Protein AF-A0AB37VYY3-F1 (afdb_monomer_lite)

Organism: NCBI:txid119927

Sequence (169 aa):
MTTLMASLLWLLAYLSCVSAIAVEMLASNDTSIALQYPYSLQLLLSVAGVHQYRWFIYQGPQGIAVDPCEDHDGQMPAEFKRVFYGVMFQDENDAINHPPFPDRKVYTKIEYSNYDDCKYIGTGIDAGQFRCGDHYIIDCAKDPRYDEATIKCDDDQLPKFHRGYNCEF

Secondary structure (DSSP, 8-state):
-------------------------------SSS-S-SEEEEEEEEEEETTEEEEEEEEEETT----HHHHHTT---TT-EEEEEPPPEE-SS-TTTSPPPP-TT-EEE--BTTBSS-EEE--SSSS-EEEETTTEEEE-EE-TTTTSPPEESSSSSS-EEEEEEEEE-

Radius of gyration: 28.96 Å; chains: 1; bounding box: 104×47×42 Å

Structure (mmCIF, N/CA/C/O backbone):
data_AF-A0AB37VYY3-F1
#
_entry.id   AF-A0AB37VYY3-F1
#
loop_
_atom_site.group_PDB
_atom_site.id
_atom_site.type_symbol
_atom_site.label_atom_id
_atom_site.label_alt_id
_atom_site.label_comp_id
_atom_site.label_asym_id
_atom_site.label_entity_id
_atom_site.label_seq_id
_atom_site.pdbx_PDB_ins_code
_atom_site.Cartn_x
_atom_site.Cartn_y
_atom_site.Cartn_z
_atom_site.occupancy
_atom_site.B_iso_or_equiv
_atom_site.auth_seq_id
_atom_site.auth_comp_id
_atom_site.auth_asym_id
_atom_site.auth_atom_id
_atom_site.pdbx_PDB_model_num
ATOM 1 N N . MET A 1 1 ? -86.693 36.049 -10.332 1.00 38.28 1 MET A N 1
ATOM 2 C CA . MET A 1 1 ? -87.728 35.051 -9.985 1.00 38.28 1 MET A CA 1
ATOM 3 C C . MET A 1 1 ? -87.670 33.967 -11.053 1.00 38.28 1 MET A C 1
ATOM 5 O O . MET A 1 1 ? -88.168 34.175 -12.144 1.00 38.28 1 MET A O 1
ATOM 9 N N . THR A 1 2 ? -86.703 33.054 -10.941 1.00 40.47 2 THR A N 1
ATOM 10 C CA . THR A 1 2 ? -86.857 31.696 -10.371 1.00 40.47 2 THR A CA 1
ATOM 11 C C . THR A 1 2 ? -87.748 30.796 -11.223 1.00 40.47 2 THR A C 1
ATOM 13 O O . THR A 1 2 ? -88.950 30.717 -10.995 1.00 40.47 2 THR A O 1
ATOM 16 N N . THR A 1 3 ? -87.125 30.059 -12.139 1.00 43.00 3 THR A N 1
ATOM 17 C CA . THR A 1 3 ? -87.636 28.777 -12.634 1.00 43.00 3 THR A CA 1
ATOM 18 C C . THR A 1 3 ? -86.604 27.710 -12.296 1.00 43.00 3 THR A C 1
ATOM 20 O O . THR A 1 3 ? -85.518 27.657 -12.870 1.00 43.00 3 THR A O 1
ATOM 23 N N . LEU A 1 4 ? -86.946 26.931 -11.273 1.00 41.66 4 LEU A N 1
ATOM 24 C CA . LEU A 1 4 ? -86.286 25.709 -10.837 1.00 41.66 4 LEU A CA 1
ATOM 25 C C . LEU A 1 4 ? -86.846 24.530 -11.642 1.00 41.66 4 LEU A C 1
ATOM 27 O O . LEU A 1 4 ? -88.061 24.420 -11.751 1.00 41.66 4 LEU A O 1
ATOM 31 N N . MET A 1 5 ? -85.933 23.632 -12.034 1.00 43.22 5 MET A N 1
ATOM 32 C CA . MET A 1 5 ? -86.069 22.162 -12.000 1.00 43.22 5 MET A CA 1
ATOM 33 C C . MET A 1 5 ? -87.087 21.495 -12.946 1.00 43.22 5 MET A C 1
ATOM 35 O O . MET A 1 5 ? -88.191 21.969 -13.134 1.00 43.22 5 MET A O 1
ATOM 39 N N . ALA A 1 6 ? -86.838 20.330 -13.541 1.00 41.91 6 ALA A N 1
ATOM 40 C CA . ALA A 1 6 ? -85.745 19.360 -13.487 1.00 41.91 6 ALA A CA 1
ATOM 41 C C . ALA A 1 6 ? -85.985 18.309 -14.595 1.00 41.91 6 ALA A C 1
ATOM 43 O O . ALA A 1 6 ? -87.036 18.316 -15.234 1.00 41.91 6 ALA A O 1
ATOM 44 N N . SER A 1 7 ? -85.060 17.344 -14.675 1.00 42.47 7 SER A N 1
ATOM 45 C CA . SER A 1 7 ? -85.127 16.040 -15.362 1.00 42.47 7 SER A CA 1
ATOM 46 C C . SER A 1 7 ? -84.742 16.071 -16.850 1.00 42.47 7 SER A C 1
ATOM 48 O O . SER A 1 7 ? -85.068 17.012 -17.552 1.00 42.47 7 SER A O 1
ATOM 50 N N . LEU A 1 8 ? -84.001 15.117 -17.411 1.00 37.31 8 LEU A N 1
ATOM 51 C CA . LEU A 1 8 ? -83.707 13.744 -17.013 1.00 37.31 8 LEU A CA 1
ATOM 52 C C . LEU A 1 8 ? -82.466 13.278 -17.819 1.00 37.31 8 LEU A C 1
ATOM 54 O O . LEU A 1 8 ? -82.340 13.655 -18.976 1.00 37.31 8 LEU A O 1
ATOM 58 N N . LEU A 1 9 ? -81.583 12.496 -17.181 1.00 41.50 9 LEU A N 1
ATOM 59 C CA . LEU A 1 9 ? -80.651 11.474 -17.709 1.00 41.50 9 LEU A CA 1
ATOM 60 C C . LEU A 1 9 ? -80.270 11.484 -19.214 1.00 41.50 9 LEU A C 1
ATOM 62 O O . LEU A 1 9 ? -81.144 11.427 -20.065 1.00 41.50 9 LEU A O 1
ATOM 66 N N . TRP A 1 10 ? -78.974 11.336 -19.527 1.00 40.25 10 TRP A N 1
ATOM 67 C CA . TRP A 1 10 ? -78.423 10.192 -20.291 1.00 40.25 10 TRP A CA 1
ATOM 68 C C . TRP A 1 10 ? -76.882 10.290 -20.423 1.00 40.25 10 TRP A C 1
ATOM 70 O O . TRP A 1 10 ? -76.345 11.308 -20.837 1.00 40.25 10 TRP A O 1
ATOM 80 N N . LEU A 1 11 ? -76.223 9.186 -20.048 1.00 38.47 11 LEU A N 1
ATOM 81 C CA . LEU A 1 11 ? -74.906 8.659 -20.447 1.00 38.47 11 LEU A CA 1
ATOM 82 C C . LEU A 1 11 ? -73.683 9.596 -20.504 1.00 38.47 11 LEU A C 1
ATOM 84 O O . LEU A 1 11 ? -73.522 10.385 -21.424 1.00 38.47 11 LEU A O 1
ATOM 88 N N . LEU A 1 12 ? -72.680 9.295 -19.676 1.00 45.47 12 LEU A N 1
ATOM 89 C CA . LEU A 1 12 ? -71.562 8.444 -20.112 1.00 45.47 12 LEU A CA 1
ATOM 90 C C . LEU A 1 12 ? -70.704 8.070 -18.900 1.00 45.47 12 LEU A C 1
ATOM 92 O O . LEU A 1 12 ? -70.093 8.908 -18.241 1.00 45.47 12 LEU A O 1
ATOM 96 N N . ALA A 1 13 ? -70.693 6.773 -18.612 1.00 45.12 13 ALA A N 1
ATOM 97 C CA . ALA A 1 13 ? -69.772 6.148 -17.690 1.00 45.12 13 ALA A CA 1
ATOM 98 C C . ALA A 1 13 ? -68.361 6.185 -18.293 1.00 45.12 13 ALA A C 1
ATOM 100 O O . ALA A 1 13 ? -68.076 5.470 -19.247 1.00 45.12 13 ALA A O 1
ATOM 101 N N . TYR A 1 14 ? -67.479 6.986 -17.707 1.00 46.00 14 TYR A N 1
ATOM 102 C CA . TYR A 1 14 ? -66.038 6.769 -17.778 1.00 46.00 14 TYR A CA 1
ATOM 103 C C . TYR A 1 14 ? -65.535 6.625 -16.348 1.00 46.00 14 TYR A C 1
ATOM 105 O O . TYR A 1 14 ? -64.987 7.544 -15.747 1.00 46.00 14 TYR A O 1
ATOM 113 N N . LEU A 1 15 ? -65.791 5.446 -15.781 1.00 47.38 15 LEU A N 1
ATOM 114 C CA . LEU A 1 15 ? -65.065 4.990 -14.610 1.00 47.38 15 LEU A CA 1
ATOM 115 C C . LEU A 1 15 ? -63.670 4.611 -15.113 1.00 47.38 15 LEU A C 1
ATOM 117 O O . LEU A 1 15 ? -63.473 3.562 -15.724 1.00 47.38 15 LEU A O 1
ATOM 121 N N . SER A 1 16 ? -62.712 5.512 -14.931 1.00 50.50 16 SER A N 1
ATOM 122 C CA . SER A 1 16 ? -61.299 5.218 -15.119 1.00 50.50 16 SER A CA 1
ATOM 123 C C . SER A 1 16 ? -60.882 4.183 -14.073 1.00 50.50 16 SER A C 1
ATOM 125 O O . SER A 1 16 ? -60.485 4.530 -12.961 1.00 50.50 16 SER A O 1
ATOM 127 N N . CYS A 1 17 ? -60.977 2.900 -14.413 1.00 43.00 17 CYS A N 1
ATOM 128 C CA . CYS A 1 17 ? -60.177 1.877 -13.759 1.00 43.00 17 CYS A CA 1
ATOM 129 C C . CYS A 1 17 ? -58.721 2.112 -14.171 1.00 43.00 17 CYS A C 1
ATOM 131 O O . CYS A 1 17 ? -58.220 1.501 -15.110 1.00 43.00 17 CYS A O 1
ATOM 133 N N . VAL A 1 18 ? -58.036 3.019 -13.473 1.00 49.94 18 VAL A N 1
ATOM 134 C CA . VAL A 1 18 ? -56.585 2.918 -13.360 1.00 49.94 18 VAL A CA 1
ATOM 135 C C . VAL A 1 18 ? -56.366 1.672 -12.518 1.00 49.94 18 VAL A C 1
ATOM 137 O O . VAL A 1 18 ? -56.484 1.702 -11.295 1.00 49.94 18 VAL A O 1
ATOM 140 N N . SER A 1 19 ? -56.150 0.538 -13.177 1.00 51.44 19 SER A N 1
ATOM 141 C CA . SER A 1 19 ? -55.569 -0.624 -12.528 1.00 51.44 19 SER A CA 1
ATOM 142 C C . SER A 1 19 ? -54.190 -0.192 -12.044 1.00 51.44 19 SER A C 1
ATOM 144 O O . SER A 1 19 ? -53.230 -0.177 -12.813 1.00 51.44 19 SER A O 1
ATOM 146 N N . ALA A 1 20 ? -54.111 0.226 -10.780 1.00 48.91 20 ALA A N 1
ATOM 147 C CA . ALA A 1 20 ? -52.868 0.230 -10.041 1.00 48.91 20 ALA A CA 1
ATOM 148 C C . ALA A 1 20 ? -52.430 -1.232 -9.989 1.00 48.91 20 ALA A C 1
ATOM 150 O O . ALA A 1 20 ? -52.898 -2.011 -9.161 1.00 48.91 20 ALA A O 1
ATOM 151 N N . ILE A 1 21 ? -51.615 -1.630 -10.963 1.00 51.19 21 ILE A N 1
ATOM 152 C CA . ILE A 1 21 ? -50.866 -2.870 -10.882 1.00 51.19 21 ILE A CA 1
ATOM 153 C C . ILE A 1 21 ? -49.956 -2.646 -9.682 1.00 51.19 21 ILE A C 1
ATOM 155 O O . ILE A 1 21 ? -48.997 -1.878 -9.755 1.00 51.19 21 ILE A O 1
ATOM 159 N N . ALA A 1 22 ? -50.328 -3.233 -8.547 1.00 46.94 22 ALA A N 1
ATOM 160 C CA . ALA A 1 22 ? -49.407 -3.418 -7.451 1.00 46.94 22 ALA A CA 1
ATOM 161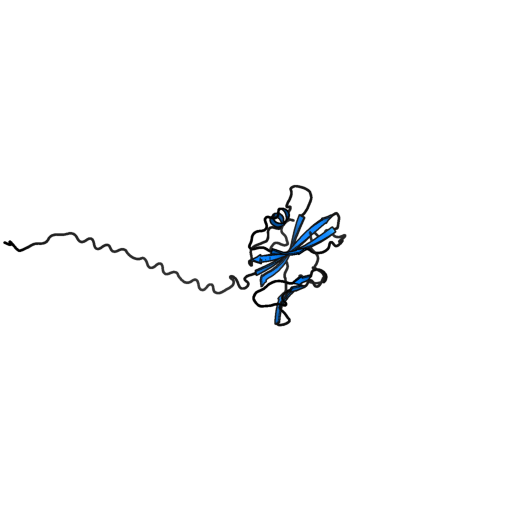 C C . ALA A 1 22 ? -48.288 -4.284 -8.026 1.00 46.94 22 ALA A C 1
ATOM 163 O O . ALA A 1 22 ? -48.444 -5.490 -8.203 1.00 46.94 22 ALA A O 1
ATOM 164 N N . VAL A 1 23 ? -47.190 -3.641 -8.424 1.00 44.91 23 VAL A N 1
ATOM 165 C CA . VAL A 1 23 ? -45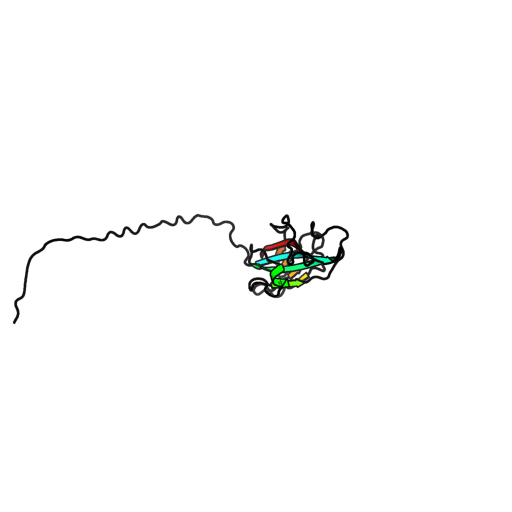.926 -4.339 -8.582 1.00 44.91 23 VAL A CA 1
ATOM 166 C C . VAL A 1 23 ? -45.591 -4.772 -7.168 1.00 44.91 23 VAL A C 1
ATOM 168 O O . VAL A 1 23 ? -45.099 -3.984 -6.361 1.00 44.91 23 VAL A O 1
ATOM 171 N N . GLU A 1 24 ? -45.973 -6.000 -6.838 1.00 47.66 24 GLU A N 1
ATOM 172 C CA . GLU A 1 24 ? -45.400 -6.717 -5.719 1.00 47.66 24 GLU A CA 1
ATOM 173 C C . GLU A 1 24 ? -43.899 -6.748 -6.004 1.00 47.66 24 GLU A C 1
ATOM 175 O O . GLU A 1 24 ? -43.405 -7.558 -6.788 1.00 47.66 24 GLU A O 1
ATOM 180 N N . MET A 1 25 ? -43.167 -5.792 -5.424 1.00 44.62 25 MET A N 1
ATOM 181 C CA . MET A 1 25 ? -41.754 -5.992 -5.178 1.00 44.62 25 MET A CA 1
ATOM 182 C C . MET A 1 25 ? -41.703 -7.207 -4.269 1.00 44.62 25 MET A C 1
ATOM 184 O O . MET A 1 25 ? -41.895 -7.102 -3.058 1.00 44.62 25 MET A O 1
ATOM 188 N N . LEU A 1 26 ? -41.497 -8.372 -4.876 1.00 44.59 26 LEU A N 1
ATOM 189 C CA . LEU A 1 26 ? -40.907 -9.494 -4.186 1.00 44.59 26 LEU A CA 1
ATOM 190 C C . LEU A 1 26 ? -39.621 -8.934 -3.593 1.00 44.59 26 LEU A C 1
ATOM 192 O O . LEU A 1 26 ? -38.654 -8.677 -4.309 1.00 44.59 26 LEU A O 1
ATOM 196 N N . ALA A 1 27 ? -39.668 -8.643 -2.295 1.00 44.59 27 ALA A N 1
ATOM 197 C CA . ALA A 1 27 ? -38.488 -8.434 -1.496 1.00 44.59 27 ALA A CA 1
ATOM 198 C C . ALA A 1 27 ? -37.657 -9.700 -1.699 1.00 44.59 27 ALA A C 1
ATOM 200 O O . ALA A 1 27 ? -37.973 -10.754 -1.142 1.00 44.59 27 ALA A O 1
ATOM 201 N N . SER A 1 28 ? -36.669 -9.616 -2.595 1.00 40.66 28 SER A N 1
ATOM 202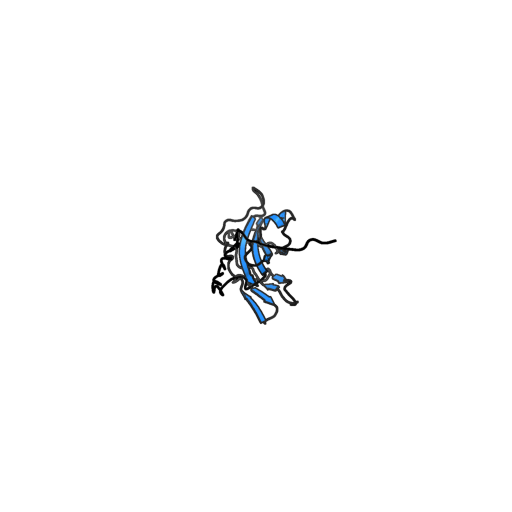 C CA . SER A 1 28 ? -35.647 -10.641 -2.699 1.00 40.66 28 SER A CA 1
ATOM 203 C C . SER A 1 28 ? -35.054 -10.731 -1.310 1.00 40.66 28 SER A C 1
ATOM 205 O O . SER A 1 28 ? -34.551 -9.744 -0.770 1.00 40.66 28 SER A O 1
ATOM 207 N N . ASN A 1 29 ? -35.183 -11.904 -0.711 1.00 50.88 29 ASN A N 1
ATOM 208 C CA . ASN A 1 29 ? -34.603 -12.235 0.573 1.00 50.88 29 ASN A CA 1
ATOM 209 C C . ASN A 1 29 ? -33.081 -12.430 0.414 1.00 50.88 29 ASN A C 1
ATOM 211 O O . ASN A 1 29 ? -32.535 -13.433 0.861 1.00 50.88 29 ASN A O 1
ATOM 215 N N . ASP A 1 30 ? -32.410 -11.481 -0.245 1.00 39.84 30 ASP A N 1
ATOM 216 C CA . ASP A 1 30 ? -30.958 -11.359 -0.311 1.00 39.84 30 ASP A CA 1
ATOM 217 C C . ASP A 1 30 ? -30.508 -10.517 0.875 1.00 39.84 30 ASP A C 1
ATOM 219 O O . ASP A 1 30 ? -30.135 -9.351 0.774 1.00 39.84 30 ASP A O 1
ATOM 223 N N . THR A 1 31 ? -30.568 -11.124 2.054 1.00 50.56 31 THR A N 1
ATOM 224 C CA . THR A 1 31 ? -29.742 -10.668 3.167 1.00 50.56 31 THR A CA 1
ATOM 225 C C . THR A 1 31 ? -28.479 -11.514 3.183 1.00 50.56 31 THR A C 1
ATOM 227 O O . THR A 1 31 ? -28.339 -12.391 4.027 1.00 50.56 31 THR A O 1
ATOM 230 N N . SER A 1 32 ? -27.555 -11.282 2.248 1.00 49.44 32 SER A N 1
ATOM 231 C CA . SER A 1 32 ? -26.162 -11.703 2.434 1.00 49.44 32 SER A CA 1
ATOM 232 C C . SER A 1 32 ? -25.218 -11.026 1.438 1.00 49.44 32 SER A C 1
ATOM 234 O O . SER A 1 32 ? -25.260 -11.312 0.247 1.00 49.44 32 SER A O 1
ATOM 236 N N . ILE A 1 33 ? -24.290 -10.237 1.997 1.00 48.12 33 ILE A N 1
ATOM 237 C CA . ILE A 1 33 ? -23.081 -9.648 1.391 1.00 48.12 33 ILE A CA 1
ATOM 238 C C . ILE A 1 33 ? -23.296 -8.354 0.576 1.00 48.12 33 ILE A C 1
ATOM 240 O O . ILE A 1 33 ? -23.044 -8.310 -0.623 1.00 48.12 33 ILE A O 1
ATOM 244 N N . ALA A 1 34 ? -23.695 -7.253 1.220 1.00 43.50 34 ALA A N 1
ATOM 245 C CA . ALA A 1 34 ? -23.575 -5.919 0.618 1.00 43.50 34 ALA A CA 1
ATOM 246 C C . ALA A 1 34 ? -23.295 -4.857 1.700 1.00 43.50 34 ALA A C 1
ATOM 248 O O . ALA A 1 34 ? -24.155 -4.591 2.533 1.00 43.50 34 ALA A O 1
ATOM 249 N N . LEU A 1 35 ? -22.079 -4.289 1.670 1.00 48.97 35 LEU A N 1
ATOM 250 C CA . LEU A 1 35 ? -21.532 -3.226 2.537 1.00 48.97 35 LEU A CA 1
ATOM 251 C C . LEU A 1 35 ? -21.426 -3.558 4.039 1.00 48.97 35 LEU A C 1
ATOM 253 O O . LEU A 1 35 ? -22.103 -2.961 4.872 1.00 48.97 35 LEU A O 1
ATOM 257 N N . GLN A 1 36 ? -20.547 -4.499 4.408 1.00 58.72 36 GLN A N 1
ATOM 258 C CA . GLN A 1 36 ? -20.201 -4.716 5.825 1.00 58.72 36 GLN A CA 1
ATOM 259 C C . GLN A 1 36 ? -19.256 -3.628 6.366 1.00 58.72 36 GLN A C 1
ATOM 261 O O . GLN A 1 36 ? -19.213 -3.410 7.575 1.00 58.72 36 GLN A O 1
ATOM 266 N N . TYR A 1 37 ? -18.547 -2.922 5.483 1.00 64.31 37 TYR A N 1
ATOM 267 C CA . TYR A 1 37 ? -17.506 -1.971 5.844 1.00 64.31 37 TYR A CA 1
ATOM 268 C C . TYR A 1 37 ? -17.637 -0.689 5.010 1.00 64.31 37 TYR A C 1
ATOM 270 O O . TYR A 1 37 ? -17.744 -0.775 3.791 1.00 64.31 37 TYR A O 1
ATOM 278 N N . PRO A 1 38 ? -17.692 0.514 5.606 1.00 84.38 38 PRO A N 1
ATOM 279 C CA . PRO A 1 38 ? -17.805 1.744 4.824 1.00 84.38 38 PRO A CA 1
ATOM 280 C C . PRO A 1 38 ? -16.505 2.124 4.101 1.00 84.38 38 PRO A C 1
ATOM 282 O O . PRO A 1 38 ? -16.571 2.831 3.091 1.00 84.38 38 PRO A O 1
ATOM 285 N N . TYR A 1 39 ? -15.343 1.670 4.583 1.00 93.06 39 TYR A N 1
ATOM 286 C CA . TYR A 1 39 ? -14.046 2.094 4.067 1.00 93.06 39 TYR A CA 1
ATOM 287 C C . TYR A 1 39 ? -13.145 0.925 3.669 1.00 93.06 39 TYR A C 1
ATOM 289 O O . TYR A 1 39 ? -13.323 -0.221 4.075 1.00 93.06 39 TYR A O 1
ATOM 297 N N . SER A 1 40 ? -12.133 1.249 2.872 1.00 96.25 40 SER A N 1
ATOM 298 C CA . SER A 1 40 ? -11.026 0.370 2.530 1.00 96.25 40 SER A CA 1
ATOM 299 C C . SER A 1 40 ? -9.693 1.082 2.731 1.00 96.25 40 SER A C 1
ATOM 301 O O . SER A 1 40 ? -9.588 2.305 2.591 1.00 96.25 40 SER A O 1
ATOM 303 N N . LEU A 1 41 ? -8.660 0.310 3.071 1.00 97.88 41 LEU A N 1
ATOM 304 C CA . LEU A 1 41 ? -7.272 0.686 2.839 1.00 97.88 41 LEU A CA 1
ATOM 305 C C . LEU A 1 41 ? -6.791 -0.073 1.618 1.00 97.88 41 LEU A C 1
ATOM 307 O O . LEU A 1 41 ? -6.953 -1.288 1.550 1.00 97.88 41 LEU A O 1
ATOM 311 N N . GLN A 1 42 ? -6.162 0.635 0.691 1.00 97.88 42 GLN A N 1
ATOM 312 C CA . GLN A 1 42 ? -5.597 0.069 -0.527 1.00 97.88 42 GLN A CA 1
ATOM 313 C C . GLN A 1 42 ? -4.110 0.379 -0.577 1.00 97.88 42 GLN A C 1
ATOM 315 O O . GLN A 1 42 ? -3.696 1.542 -0.550 1.00 97.88 42 GLN A O 1
ATOM 320 N N . LEU A 1 43 ? -3.310 -0.681 -0.612 1.00 98.31 43 LEU A N 1
ATOM 321 C CA . LEU A 1 43 ? -1.861 -0.637 -0.567 1.00 98.31 43 LEU A CA 1
ATOM 322 C C . LEU A 1 43 ? -1.309 -0.884 -1.958 1.00 98.31 43 LEU A C 1
ATOM 324 O O . LEU A 1 43 ? -1.411 -1.987 -2.502 1.00 98.31 43 LEU A O 1
ATOM 328 N N . LEU A 1 44 ? -0.706 0.154 -2.522 1.00 97.69 44 LEU A N 1
ATOM 329 C CA . LEU A 1 44 ? -0.105 0.114 -3.843 1.00 97.69 44 LEU A CA 1
ATOM 330 C C . LEU A 1 44 ? 1.408 0.252 -3.706 1.00 97.69 44 LEU A C 1
ATOM 332 O O . LEU A 1 44 ? 1.910 1.120 -2.986 1.00 97.69 44 LEU A O 1
ATOM 336 N N . LEU A 1 45 ? 2.139 -0.601 -4.414 1.00 96.88 45 LEU A N 1
ATOM 337 C CA . LEU A 1 45 ? 3.580 -0.476 -4.547 1.00 96.88 45 LEU A CA 1
ATOM 338 C C . LEU A 1 45 ? 3.886 0.372 -5.775 1.00 96.88 45 LEU A C 1
ATOM 340 O O . LEU A 1 45 ? 3.298 0.156 -6.829 1.00 96.88 45 LEU A O 1
ATOM 344 N N . SER A 1 46 ? 4.815 1.313 -5.652 1.00 94.56 46 SER A N 1
ATOM 345 C CA . SER A 1 46 ? 5.259 2.141 -6.766 1.00 94.56 46 SER A CA 1
ATOM 346 C C . SER A 1 46 ? 6.745 1.989 -7.036 1.00 94.56 46 SER A C 1
ATOM 348 O O . SER A 1 46 ? 7.534 1.852 -6.098 1.00 94.56 46 SER A O 1
ATOM 350 N N . VAL A 1 47 ? 7.123 2.073 -8.310 1.00 91.94 47 VAL A N 1
ATOM 351 C CA . VAL A 1 47 ? 8.521 2.185 -8.739 1.00 91.94 47 VAL A CA 1
ATOM 352 C C . VAL A 1 47 ? 8.968 3.641 -8.621 1.00 91.94 47 VAL A C 1
ATOM 354 O O . VAL A 1 47 ? 8.365 4.535 -9.209 1.00 91.94 47 VAL A O 1
ATOM 357 N N . ALA A 1 48 ? 10.047 3.874 -7.880 1.00 85.81 48 ALA A N 1
ATOM 358 C CA . ALA A 1 48 ? 10.689 5.179 -7.729 1.00 85.81 48 ALA A CA 1
ATOM 359 C C . ALA A 1 48 ? 12.012 5.293 -8.509 1.00 85.81 48 ALA A C 1
ATOM 361 O O . ALA A 1 48 ? 12.503 6.396 -8.733 1.00 85.81 48 ALA A O 1
ATOM 362 N N . GLY A 1 49 ? 12.588 4.164 -8.924 1.00 85.44 49 GLY A N 1
ATOM 363 C CA . GLY A 1 49 ? 13.853 4.085 -9.649 1.00 85.44 49 GLY A CA 1
ATOM 364 C C . GLY A 1 49 ? 14.221 2.634 -9.958 1.00 85.44 49 GLY A C 1
ATOM 365 O O . GLY A 1 49 ? 13.424 1.723 -9.741 1.00 85.44 49 GLY A O 1
ATOM 366 N N . VAL A 1 50 ? 15.438 2.401 -10.452 1.00 87.00 50 VAL A N 1
ATOM 367 C CA . VAL A 1 50 ? 15.944 1.041 -10.704 1.00 87.00 50 VAL A CA 1
ATOM 368 C C . VAL A 1 50 ? 16.043 0.290 -9.374 1.00 87.00 50 VAL A C 1
ATOM 370 O O . VAL A 1 50 ? 16.789 0.723 -8.499 1.00 87.00 50 VAL A O 1
ATOM 373 N N . HIS A 1 51 ? 15.275 -0.796 -9.224 1.00 89.12 51 HIS A N 1
ATOM 374 C CA . HIS A 1 51 ? 15.159 -1.596 -7.991 1.00 89.12 51 HIS A CA 1
ATOM 375 C C . HIS A 1 51 ? 14.688 -0.823 -6.748 1.00 89.12 51 HIS A C 1
ATOM 377 O O . HIS A 1 51 ? 14.735 -1.337 -5.633 1.00 89.12 51 HIS A O 1
ATOM 383 N N . GLN A 1 52 ? 14.197 0.405 -6.932 1.00 92.44 52 GLN A N 1
ATOM 384 C CA . GLN A 1 52 ? 13.721 1.259 -5.853 1.00 92.44 52 GLN A CA 1
ATOM 385 C C . GLN A 1 52 ? 12.207 1.308 -5.858 1.00 92.44 52 GLN A C 1
ATOM 387 O O . GLN A 1 52 ? 11.593 1.786 -6.815 1.00 92.44 52 GLN A O 1
ATOM 392 N N . TYR A 1 53 ? 11.621 0.881 -4.749 1.00 94.38 53 TYR A N 1
ATOM 393 C CA . TYR A 1 53 ? 10.181 0.796 -4.587 1.00 94.38 53 TYR A CA 1
ATOM 394 C C . TYR A 1 53 ? 9.729 1.548 -3.346 1.00 94.38 53 TYR A C 1
ATOM 396 O O . TYR A 1 53 ? 10.512 1.826 -2.434 1.00 94.38 53 TYR A O 1
ATOM 404 N N . ARG A 1 54 ? 8.445 1.890 -3.295 1.00 94.56 54 ARG A N 1
ATOM 405 C CA . ARG A 1 54 ? 7.828 2.438 -2.089 1.00 94.56 54 ARG A CA 1
ATOM 406 C C . ARG A 1 54 ? 6.358 2.081 -1.998 1.00 94.56 54 ARG A C 1
ATOM 408 O O . ARG A 1 54 ? 5.681 1.946 -3.013 1.00 94.56 54 ARG A O 1
ATOM 415 N N . TRP A 1 55 ? 5.866 2.030 -0.771 1.00 97.06 55 TRP A N 1
ATOM 416 C CA . TRP A 1 55 ? 4.452 1.833 -0.489 1.00 97.06 55 TRP A CA 1
ATOM 417 C C . TRP A 1 55 ? 3.681 3.147 -0.463 1.00 97.06 55 TRP A C 1
ATOM 419 O O . TRP A 1 55 ? 4.122 4.135 0.129 1.00 97.06 55 TRP A O 1
ATOM 429 N N . PHE A 1 56 ? 2.494 3.109 -1.048 1.00 96.50 56 PHE A N 1
ATOM 430 C CA . PHE A 1 56 ? 1.432 4.087 -0.889 1.00 96.50 56 PHE A CA 1
ATOM 431 C C . PHE A 1 56 ? 0.249 3.396 -0.225 1.00 96.50 56 PHE A C 1
ATOM 433 O O . PHE A 1 56 ? -0.048 2.244 -0.542 1.00 96.50 56 PHE A O 1
ATOM 440 N N . ILE A 1 57 ? -0.420 4.096 0.689 1.00 97.75 57 ILE A N 1
ATOM 441 C CA . ILE A 1 57 ? -1.684 3.624 1.260 1.00 97.75 57 ILE A CA 1
ATOM 442 C C . ILE A 1 57 ? -2.723 4.709 1.059 1.00 97.75 57 ILE A C 1
ATOM 444 O O . ILE A 1 57 ? -2.520 5.857 1.471 1.00 97.75 57 ILE A O 1
ATOM 448 N N . TYR A 1 58 ? -3.829 4.316 0.448 1.00 96.88 58 TYR A N 1
ATOM 449 C CA . TYR A 1 58 ? -5.001 5.145 0.238 1.00 96.88 58 TYR A CA 1
ATOM 450 C C . TYR A 1 58 ? -6.131 4.635 1.120 1.00 96.88 58 TYR A C 1
ATOM 452 O O . TYR A 1 58 ? -6.380 3.435 1.170 1.00 96.88 58 TYR A O 1
ATOM 460 N N . GLN A 1 59 ? -6.797 5.546 1.818 1.00 96.38 59 GLN A N 1
ATOM 461 C CA . GLN A 1 59 ? -8.079 5.293 2.457 1.00 96.38 59 GLN A CA 1
ATOM 462 C C . GLN A 1 59 ? -9.176 5.788 1.519 1.00 96.38 59 GLN A C 1
ATOM 464 O O . GLN A 1 59 ? -9.074 6.904 1.009 1.00 96.38 59 GLN A O 1
ATOM 469 N N . GLY A 1 60 ? -10.211 4.985 1.307 1.00 95.25 60 GLY A N 1
ATOM 470 C CA . GLY A 1 60 ? -11.358 5.368 0.491 1.00 95.25 60 GLY A CA 1
ATOM 471 C C . GLY A 1 60 ? -12.568 4.478 0.738 1.00 95.25 60 GLY A C 1
ATOM 472 O O . GLY A 1 60 ? -12.595 3.771 1.746 1.00 95.25 60 GLY A O 1
ATOM 473 N N . PRO A 1 61 ? -13.580 4.502 -0.141 1.00 94.38 61 PRO A N 1
ATOM 474 C CA . PRO A 1 61 ? -14.771 3.675 0.008 1.00 94.38 61 PRO A CA 1
ATOM 475 C C . PRO A 1 61 ? -14.466 2.181 -0.139 1.00 94.38 61 PRO A C 1
ATOM 477 O O . PRO A 1 61 ? -13.545 1.781 -0.860 1.00 94.38 61 PRO A O 1
ATOM 480 N N . GLN A 1 62 ? -15.273 1.343 0.507 1.00 91.94 62 GLN A N 1
ATOM 481 C CA . GLN A 1 62 ? -15.234 -0.102 0.288 1.00 91.94 62 GLN A CA 1
ATOM 482 C C . GLN A 1 62 ? -15.535 -0.456 -1.175 1.00 91.94 62 GLN A C 1
ATOM 484 O O . GLN A 1 62 ? -16.479 0.058 -1.777 1.00 91.94 62 GLN A O 1
ATOM 489 N N . GLY A 1 63 ? -14.755 -1.386 -1.731 1.00 90.88 63 GLY A N 1
ATOM 490 C CA . GLY A 1 63 ? -15.012 -1.981 -3.047 1.00 90.88 63 GLY A CA 1
ATOM 491 C C . GLY A 1 63 ? -14.788 -1.052 -4.247 1.00 90.88 63 GLY A C 1
ATOM 492 O O . GLY A 1 63 ? -14.941 -1.491 -5.389 1.00 90.88 63 GLY A O 1
ATOM 493 N N . ILE A 1 64 ? -14.397 0.204 -4.019 1.00 93.31 64 ILE A N 1
ATOM 494 C CA . ILE A 1 64 ? -14.027 1.149 -5.072 1.00 93.31 64 ILE A CA 1
ATOM 495 C C . ILE A 1 64 ? -12.507 1.210 -5.134 1.00 93.31 64 ILE A C 1
ATOM 497 O O . ILE A 1 64 ? -11.853 1.633 -4.186 1.00 93.31 64 ILE A O 1
ATOM 501 N N . ALA A 1 65 ? -11.941 0.775 -6.254 1.00 94.06 65 ALA A N 1
ATOM 502 C CA . ALA A 1 65 ? -10.502 0.781 -6.457 1.00 94.06 65 ALA A CA 1
ATOM 503 C C . ALA A 1 65 ? -9.983 2.215 -6.651 1.00 94.06 65 ALA A C 1
ATOM 505 O O . ALA A 1 65 ? -10.512 2.945 -7.485 1.00 94.06 65 ALA A O 1
ATOM 506 N N . VAL A 1 66 ? -8.926 2.590 -5.929 1.00 94.56 66 VAL A N 1
ATOM 507 C CA . VAL A 1 66 ? -8.239 3.874 -6.107 1.00 94.56 66 VAL A CA 1
ATOM 508 C C . VAL A 1 66 ? -7.549 3.923 -7.468 1.00 94.56 66 VAL A C 1
ATOM 510 O O . VAL A 1 66 ? -6.935 2.930 -7.883 1.00 94.56 66 VAL A O 1
ATOM 513 N N . ASP A 1 67 ? -7.620 5.069 -8.140 1.00 93.06 67 ASP A N 1
ATOM 514 C CA . ASP A 1 67 ? -6.725 5.415 -9.240 1.00 93.06 67 ASP A CA 1
ATOM 515 C C . ASP A 1 67 ? -5.533 6.220 -8.682 1.00 93.06 67 ASP A C 1
ATOM 517 O O . ASP A 1 67 ? -5.703 7.358 -8.240 1.00 93.06 67 ASP A O 1
ATOM 521 N N . PRO A 1 68 ? -4.314 5.649 -8.634 1.00 91.06 68 PRO A N 1
ATOM 522 C CA . PRO A 1 68 ? -3.153 6.345 -8.082 1.00 91.06 68 PRO A CA 1
ATOM 523 C C . PRO A 1 68 ? -2.649 7.494 -8.970 1.00 91.06 68 PRO A C 1
ATOM 525 O O . PRO A 1 68 ? -1.800 8.270 -8.529 1.00 91.06 68 PRO A O 1
ATOM 528 N N . CYS A 1 69 ? -3.127 7.609 -10.210 1.00 88.19 69 CYS A N 1
ATOM 529 C CA . CYS A 1 69 ? -2.662 8.618 -11.156 1.00 88.19 69 CYS A CA 1
ATOM 530 C C . CYS A 1 69 ? -3.276 9.992 -10.897 1.00 88.19 69 CYS A C 1
ATOM 532 O O . CYS A 1 69 ? -2.606 11.009 -11.054 1.00 88.19 69 CYS A O 1
ATOM 534 N N . GLU A 1 70 ? -4.493 10.038 -10.366 1.00 80.44 70 GLU A N 1
ATOM 535 C CA . GLU A 1 70 ? -5.138 11.294 -9.977 1.00 80.44 70 GLU A CA 1
ATOM 536 C C . GLU A 1 70 ? -4.391 11.985 -8.820 1.00 80.44 70 GLU A C 1
ATOM 538 O O . GLU A 1 70 ? -4.359 13.210 -8.718 1.00 80.44 70 GLU A O 1
ATOM 543 N N . ASP A 1 71 ? -3.713 11.217 -7.967 1.00 74.12 71 ASP A N 1
ATOM 544 C CA . ASP A 1 71 ? -2.869 11.726 -6.880 1.00 74.12 71 ASP A CA 1
ATOM 545 C C . ASP A 1 71 ? -1.519 12.290 -7.374 1.00 74.12 71 ASP A C 1
ATOM 547 O O . ASP A 1 71 ? -0.932 13.154 -6.717 1.00 74.12 71 ASP A O 1
ATOM 551 N N . HIS A 1 72 ? -1.034 11.856 -8.543 1.00 62.84 72 HIS A N 1
ATOM 552 C CA . HIS A 1 72 ? 0.150 12.438 -9.185 1.00 62.84 72 HIS A CA 1
ATOM 553 C C . HIS A 1 72 ? -0.124 13.862 -9.690 1.00 62.84 72 HIS A C 1
ATOM 555 O O . HIS A 1 72 ? 0.685 14.764 -9.467 1.00 62.84 72 HIS A O 1
ATOM 561 N N . ASP A 1 73 ? -1.306 14.084 -10.266 1.00 65.06 73 ASP A N 1
ATOM 562 C CA . ASP A 1 73 ? -1.689 15.364 -10.875 1.00 65.06 73 ASP A CA 1
ATOM 563 C C . ASP A 1 73 ? -2.403 16.319 -9.901 1.00 65.06 73 ASP A C 1
ATOM 565 O O . ASP A 1 73 ? -2.866 17.396 -10.287 1.00 65.06 73 ASP A O 1
ATOM 569 N N . GLY A 1 74 ? -2.499 15.940 -8.621 1.00 66.00 74 GLY A N 1
ATOM 570 C CA . GLY A 1 74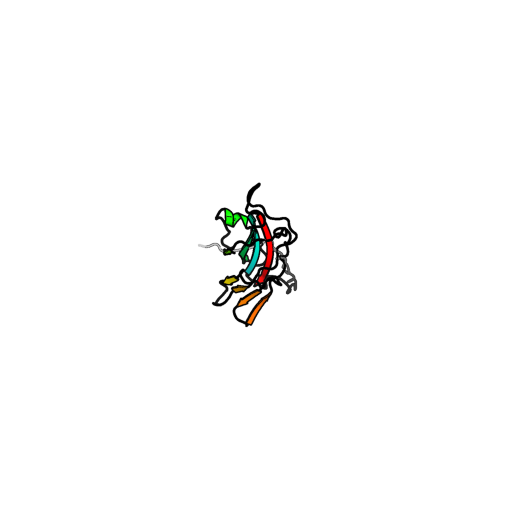 ? -3.148 16.734 -7.574 1.00 66.00 74 GLY A CA 1
ATOM 571 C C . GLY A 1 74 ? -4.678 16.769 -7.662 1.00 66.00 74 GLY A C 1
ATOM 572 O O . GLY A 1 74 ? -5.295 17.687 -7.124 1.00 66.00 74 GLY A O 1
ATOM 573 N N . GLN A 1 75 ? -5.286 15.788 -8.331 1.00 74.12 75 GLN A N 1
ATOM 574 C CA . GLN A 1 75 ? -6.722 15.684 -8.615 1.00 74.12 75 GLN A CA 1
ATOM 575 C C . GLN A 1 75 ? -7.399 14.495 -7.921 1.00 74.12 75 GLN A C 1
ATOM 577 O O . GLN A 1 75 ? -8.465 14.069 -8.351 1.00 74.12 75 GLN A O 1
ATOM 582 N N . MET A 1 76 ? -6.809 13.959 -6.849 1.00 83.31 76 MET A N 1
ATOM 583 C CA . MET A 1 76 ? -7.392 12.817 -6.143 1.00 83.31 76 MET A CA 1
ATOM 584 C C . MET A 1 76 ? -8.861 13.097 -5.752 1.00 83.31 76 MET A C 1
ATOM 586 O O . MET A 1 76 ? -9.132 14.151 -5.159 1.00 83.31 76 MET A O 1
ATOM 590 N N . PRO A 1 77 ? -9.802 12.186 -6.066 1.00 84.81 77 PRO A N 1
ATOM 591 C CA . PRO A 1 77 ? -11.212 12.353 -5.754 1.00 84.81 77 PRO A CA 1
ATOM 592 C C . PRO A 1 77 ? -11.425 12.567 -4.258 1.00 84.81 77 PRO A C 1
ATOM 594 O O . PRO A 1 77 ? -10.677 12.045 -3.429 1.00 84.81 77 PRO A O 1
ATOM 597 N N . ALA A 1 78 ? -12.456 13.333 -3.902 1.00 85.88 78 ALA A N 1
ATOM 598 C CA . ALA A 1 78 ? -12.700 13.751 -2.521 1.00 85.88 78 ALA A CA 1
ATOM 599 C C . ALA A 1 78 ? -12.947 12.572 -1.560 1.00 85.88 78 ALA A C 1
ATOM 601 O O . ALA A 1 78 ? -12.750 12.701 -0.353 1.00 85.88 78 ALA A O 1
ATOM 602 N N . GLU A 1 79 ? -13.386 11.432 -2.089 1.00 90.31 79 GLU A N 1
ATOM 603 C CA . GLU A 1 79 ? -13.606 10.189 -1.360 1.00 90.31 79 GLU A CA 1
ATOM 604 C C . GLU A 1 79 ? -12.315 9.425 -1.025 1.00 90.31 79 GLU A C 1
ATOM 606 O O . GLU A 1 79 ? -12.354 8.547 -0.163 1.00 90.31 79 GLU A O 1
ATOM 611 N N . PHE A 1 80 ? -11.184 9.752 -1.660 1.00 93.31 80 PHE A N 1
ATOM 612 C CA . PHE A 1 80 ? -9.895 9.115 -1.410 1.00 93.31 80 PHE A CA 1
ATOM 613 C C . PHE A 1 80 ? -8.920 10.055 -0.698 1.00 93.31 80 PHE A C 1
ATOM 615 O O . PHE A 1 80 ? -8.792 11.242 -0.994 1.00 93.31 80 PHE A O 1
ATOM 622 N N . LYS A 1 81 ? -8.159 9.493 0.241 1.00 92.81 81 LYS A N 1
ATOM 623 C CA . LYS A 1 81 ? -7.076 10.178 0.951 1.00 92.81 81 LYS A CA 1
ATOM 624 C C . LYS A 1 81 ? -5.835 9.302 0.942 1.00 92.81 81 LYS A C 1
ATOM 626 O O . LYS A 1 81 ? -5.858 8.175 1.429 1.00 92.81 81 LYS A O 1
ATOM 631 N N . ARG A 1 82 ? -4.707 9.839 0.477 1.00 94.38 82 ARG A N 1
ATOM 632 C CA . ARG A 1 82 ? -3.398 9.211 0.673 1.00 94.38 82 ARG A CA 1
ATOM 633 C C . ARG A 1 82 ? -3.004 9.370 2.137 1.00 94.38 82 ARG A C 1
ATOM 635 O O . ARG A 1 82 ? -2.633 10.454 2.582 1.00 94.38 82 ARG A O 1
ATOM 642 N N . VAL A 1 83 ? -3.095 8.277 2.882 1.00 95.69 83 VAL A N 1
ATOM 643 C CA . VAL A 1 83 ? -2.807 8.218 4.322 1.00 95.69 83 VAL A CA 1
ATOM 644 C C . VAL A 1 83 ? -1.378 7.772 4.612 1.00 95.69 83 VAL A C 1
ATOM 646 O O . VAL A 1 83 ? -0.903 7.916 5.736 1.00 95.69 83 VAL A O 1
ATOM 649 N N . PHE A 1 84 ? -0.660 7.257 3.612 1.00 96.25 84 PHE A N 1
ATOM 650 C CA . PHE A 1 84 ? 0.751 6.916 3.747 1.00 96.25 84 PHE A CA 1
ATOM 651 C C . PHE A 1 84 ? 1.526 7.150 2.455 1.00 96.25 84 PHE A C 1
ATOM 653 O O . PHE A 1 84 ? 1.068 6.823 1.361 1.00 96.25 84 PHE A O 1
ATOM 660 N N . TYR A 1 85 ? 2.742 7.658 2.627 1.00 93.50 85 TYR A N 1
ATOM 661 C CA . TYR A 1 85 ? 3.741 7.834 1.584 1.00 93.50 85 TYR A CA 1
ATOM 662 C C . TYR A 1 85 ? 5.071 7.302 2.119 1.00 93.50 85 TYR A C 1
ATOM 664 O O . TYR A 1 85 ? 5.817 8.003 2.804 1.00 93.50 85 TYR A O 1
ATOM 672 N N . GLY A 1 86 ? 5.327 6.019 1.873 1.00 89.75 86 GLY A N 1
ATOM 673 C CA . GLY A 1 86 ? 6.396 5.273 2.530 1.00 89.75 86 GLY A CA 1
ATOM 674 C C . GLY A 1 86 ? 7.787 5.661 2.076 1.00 89.75 86 GLY A C 1
ATOM 675 O O . GLY A 1 86 ? 7.959 6.189 0.985 1.00 89.75 86 GLY A O 1
ATOM 676 N N . VAL A 1 87 ? 8.798 5.376 2.893 1.00 89.31 87 VAL A N 1
ATOM 677 C CA . VAL A 1 87 ? 10.202 5.533 2.491 1.00 89.31 87 VAL A CA 1
ATOM 678 C C . VAL A 1 87 ? 10.555 4.569 1.358 1.00 89.31 87 VAL A C 1
ATOM 680 O O . VAL A 1 87 ? 9.977 3.488 1.248 1.00 89.31 87 VAL A O 1
ATOM 683 N N . MET A 1 88 ? 11.507 4.968 0.515 1.00 92.31 88 MET A N 1
ATOM 684 C CA . MET A 1 88 ? 12.016 4.088 -0.534 1.00 92.31 88 MET A CA 1
ATOM 685 C C . MET A 1 88 ? 12.781 2.916 0.083 1.00 92.31 88 MET A C 1
ATOM 687 O O . MET A 1 88 ? 13.518 3.087 1.058 1.00 92.31 88 MET A O 1
ATOM 691 N N . PHE A 1 89 ? 12.637 1.743 -0.518 1.00 92.50 89 PHE A N 1
ATOM 692 C CA . PHE A 1 89 ? 13.422 0.558 -0.210 1.00 92.50 89 PHE A CA 1
ATOM 693 C C . PHE A 1 89 ? 13.962 -0.064 -1.498 1.00 92.50 89 PHE A C 1
ATOM 695 O O . PHE A 1 89 ? 13.458 0.204 -2.588 1.00 92.50 89 PHE A O 1
ATOM 702 N N . GLN A 1 90 ? 15.027 -0.848 -1.353 1.00 92.44 90 GLN A N 1
ATOM 703 C CA . GLN A 1 90 ? 15.653 -1.577 -2.451 1.00 92.44 90 GLN A CA 1
ATOM 704 C C . GLN A 1 90 ? 15.139 -3.014 -2.457 1.00 92.44 90 GLN A C 1
ATOM 706 O O . GLN A 1 90 ? 15.098 -3.638 -1.395 1.00 92.44 90 GLN A O 1
ATOM 711 N N . ASP A 1 91 ? 14.797 -3.528 -3.633 1.00 90.25 91 ASP A N 1
ATOM 712 C CA . ASP A 1 91 ? 14.527 -4.949 -3.850 1.00 90.25 91 ASP A CA 1
ATOM 713 C C . ASP A 1 91 ? 15.160 -5.389 -5.175 1.00 90.25 91 ASP A C 1
ATOM 715 O O . ASP A 1 91 ? 14.913 -4.803 -6.230 1.00 90.25 91 ASP A O 1
ATOM 719 N N . GLU A 1 92 ? 16.037 -6.388 -5.113 1.00 81.50 92 GLU A N 1
ATOM 720 C CA . GLU A 1 92 ? 16.724 -6.915 -6.298 1.00 81.50 92 GLU A CA 1
ATOM 721 C C . GLU A 1 92 ? 15.795 -7.777 -7.159 1.00 81.50 92 GLU A C 1
ATOM 723 O O . GLU A 1 92 ? 16.025 -7.934 -8.360 1.00 81.50 92 GLU A O 1
ATOM 728 N N . ASN A 1 93 ? 14.727 -8.308 -6.563 1.00 76.94 93 ASN A N 1
ATOM 729 C CA . ASN A 1 93 ? 13.671 -8.982 -7.291 1.00 76.94 93 ASN A CA 1
ATOM 730 C C . ASN A 1 93 ? 12.727 -7.923 -7.856 1.00 76.94 93 ASN A C 1
ATOM 732 O O . ASN A 1 93 ? 12.581 -6.839 -7.296 1.00 76.94 93 ASN A O 1
ATOM 736 N N . ASP A 1 94 ? 12.091 -8.223 -8.984 1.00 80.25 94 ASP A N 1
ATOM 737 C CA . ASP A 1 94 ? 11.170 -7.312 -9.661 1.00 80.25 94 ASP A CA 1
ATOM 738 C C . ASP A 1 94 ? 9.868 -7.118 -8.858 1.00 80.25 94 ASP A C 1
ATOM 740 O O . ASP A 1 94 ? 8.794 -7.614 -9.207 1.00 80.25 94 ASP A O 1
ATOM 744 N N . ALA A 1 95 ? 9.982 -6.413 -7.731 1.00 89.81 95 ALA A N 1
ATOM 745 C CA . ALA A 1 95 ? 8.968 -6.306 -6.693 1.00 89.81 95 ALA A CA 1
ATOM 746 C C . ALA A 1 95 ? 7.696 -5.631 -7.197 1.00 89.81 95 ALA A C 1
ATOM 748 O O . ALA A 1 95 ? 6.638 -5.818 -6.610 1.00 89.81 95 ALA A O 1
ATOM 749 N N . ILE A 1 96 ? 7.764 -4.874 -8.297 1.00 92.50 96 ILE A N 1
ATOM 750 C CA . ILE A 1 96 ? 6.556 -4.288 -8.872 1.00 92.50 96 ILE A CA 1
ATOM 751 C C . ILE A 1 96 ? 5.599 -5.354 -9.393 1.00 92.50 96 ILE A C 1
ATOM 753 O O . ILE A 1 96 ? 4.410 -5.150 -9.252 1.00 92.50 96 ILE A O 1
ATOM 757 N N . ASN A 1 97 ? 6.080 -6.479 -9.931 1.00 90.69 97 ASN A N 1
ATOM 758 C CA . ASN A 1 97 ? 5.224 -7.555 -10.450 1.00 90.69 97 ASN A CA 1
ATOM 759 C C . ASN A 1 97 ? 4.845 -8.582 -9.375 1.00 90.69 97 ASN A C 1
ATOM 761 O O . ASN A 1 97 ? 3.886 -9.338 -9.525 1.00 90.69 97 ASN A O 1
ATOM 765 N N . HIS A 1 98 ? 5.597 -8.605 -8.276 1.00 92.25 98 HIS A N 1
ATOM 766 C CA . HIS A 1 98 ? 5.316 -9.437 -7.115 1.00 92.25 98 HIS A CA 1
ATOM 767 C C . HIS A 1 98 ? 5.498 -8.621 -5.831 1.00 92.25 98 HIS A C 1
ATOM 769 O O . HIS A 1 98 ? 6.494 -8.823 -5.130 1.00 92.25 98 HIS A O 1
ATOM 775 N N . PRO A 1 99 ? 4.569 -7.690 -5.513 1.00 94.88 99 PRO A N 1
ATOM 776 C CA . PRO A 1 99 ? 4.710 -6.845 -4.336 1.00 94.88 99 PRO A CA 1
ATOM 777 C C . PRO A 1 99 ? 4.979 -7.667 -3.068 1.00 94.88 99 PRO A C 1
ATOM 779 O O . PRO A 1 99 ? 4.170 -8.544 -2.740 1.00 94.88 99 PRO A O 1
ATOM 782 N N . PRO A 1 100 ? 6.088 -7.409 -2.346 1.00 95.38 100 PRO A N 1
ATOM 783 C CA . PRO A 1 100 ? 6.425 -8.138 -1.131 1.00 95.38 100 PRO A CA 1
ATOM 784 C C . PRO A 1 100 ? 5.433 -7.798 -0.021 1.00 95.38 100 PRO A C 1
ATOM 786 O O . PRO A 1 100 ? 4.633 -6.874 -0.144 1.00 95.38 100 PRO A O 1
ATOM 789 N N . PHE A 1 101 ? 5.482 -8.509 1.096 1.00 96.81 101 PHE A N 1
ATOM 790 C CA . PHE A 1 101 ? 4.689 -8.118 2.256 1.00 96.81 101 PHE A CA 1
ATOM 791 C C . PHE A 1 101 ? 5.192 -6.786 2.851 1.00 96.81 101 PHE A C 1
ATOM 793 O O . PHE A 1 101 ? 6.406 -6.622 3.011 1.00 96.81 101 PHE A O 1
ATOM 800 N N . PRO A 1 102 ? 4.306 -5.826 3.189 1.00 96.31 102 PRO A N 1
ATOM 801 C CA . PRO A 1 102 ? 4.715 -4.557 3.786 1.00 96.31 102 PRO A CA 1
ATOM 802 C C . PRO A 1 102 ? 5.376 -4.782 5.150 1.00 96.31 102 PRO A C 1
ATOM 804 O O . PRO A 1 102 ? 4.817 -5.462 6.009 1.00 96.31 102 PRO A O 1
ATOM 807 N N . ASP A 1 103 ? 6.568 -4.219 5.365 1.00 94.50 103 ASP A N 1
ATOM 808 C CA . ASP A 1 103 ? 7.313 -4.382 6.618 1.00 94.50 103 ASP A CA 1
ATOM 809 C C . ASP A 1 103 ? 6.796 -3.464 7.743 1.00 94.50 103 ASP A C 1
ATOM 811 O O . ASP A 1 103 ? 5.902 -2.637 7.561 1.00 94.50 103 ASP A O 1
ATOM 815 N N . ARG A 1 104 ? 7.404 -3.560 8.931 1.00 93.25 104 ARG A N 1
ATOM 816 C CA . ARG A 1 104 ? 7.023 -2.745 10.100 1.00 93.25 104 ARG A CA 1
ATOM 817 C C . ARG A 1 104 ? 7.281 -1.242 9.954 1.00 93.25 104 ARG A C 1
ATOM 819 O O . ARG A 1 104 ? 6.851 -0.479 10.817 1.00 93.25 104 ARG A O 1
ATOM 826 N N . LYS A 1 105 ? 8.000 -0.800 8.918 1.00 93.25 105 LYS A N 1
ATOM 827 C CA . LYS A 1 105 ? 8.173 0.626 8.600 1.00 93.25 105 LYS A CA 1
ATOM 828 C C . LYS A 1 105 ? 6.999 1.152 7.776 1.00 93.25 105 LYS A C 1
ATOM 830 O O . LYS A 1 105 ? 6.805 2.366 7.719 1.00 93.25 105 LYS A O 1
ATOM 835 N N . VAL A 1 106 ? 6.207 0.268 7.168 1.00 96.19 106 VAL A N 1
ATOM 836 C CA . VAL A 1 106 ? 4.924 0.606 6.552 1.00 96.19 106 VAL A CA 1
ATOM 837 C C . VAL A 1 106 ? 3.875 0.697 7.656 1.00 96.19 106 VAL A C 1
ATOM 839 O O . VAL A 1 106 ? 3.250 -0.282 8.057 1.00 96.19 106 VAL A O 1
ATOM 842 N N . TYR A 1 107 ? 3.733 1.901 8.195 1.00 96.38 107 TYR A N 1
ATOM 843 C CA . TYR A 1 107 ? 2.888 2.191 9.344 1.00 96.38 107 TYR A CA 1
ATOM 844 C C . TYR A 1 107 ? 2.245 3.560 9.173 1.00 96.38 107 TYR A C 1
ATOM 846 O O . TYR A 1 107 ? 2.941 4.541 8.902 1.00 96.38 107 TYR A O 1
ATOM 854 N N . THR A 1 108 ? 0.937 3.659 9.399 1.00 96.88 108 THR A N 1
ATOM 855 C CA . THR A 1 108 ? 0.270 4.963 9.436 1.00 96.88 108 THR A CA 1
ATOM 856 C C . THR A 1 108 ? -0.920 4.973 10.382 1.00 96.88 108 THR A C 1
ATOM 858 O O . THR A 1 108 ? -1.565 3.946 10.589 1.00 96.88 108 THR A O 1
ATOM 861 N N . LYS A 1 109 ? -1.211 6.142 10.959 1.00 96.31 109 LYS A N 1
ATOM 862 C CA . LYS A 1 109 ? -2.458 6.370 11.697 1.00 96.31 109 LYS A CA 1
ATOM 863 C C . LYS A 1 109 ? -3.592 6.559 10.698 1.00 96.31 109 LYS A C 1
ATOM 865 O O . LYS A 1 109 ? -3.401 7.210 9.674 1.00 96.31 109 LYS A O 1
ATOM 870 N N . ILE A 1 110 ? -4.758 6.025 11.021 1.00 96.00 110 ILE A N 1
ATOM 871 C CA . ILE A 1 110 ? -5.949 6.097 10.181 1.00 96.00 110 ILE A CA 1
ATOM 872 C C . ILE A 1 110 ? -7.039 6.817 10.958 1.00 96.00 110 ILE A C 1
ATOM 874 O O . ILE A 1 110 ? -7.285 6.510 12.119 1.00 96.00 110 ILE A O 1
ATOM 878 N N . GLU A 1 111 ? -7.691 7.779 10.320 1.00 91.81 111 GLU A N 1
ATOM 879 C CA . GLU A 1 111 ? -8.871 8.424 10.887 1.00 91.81 111 GLU A CA 1
ATOM 880 C C . GLU A 1 111 ? -10.080 7.527 10.606 1.00 91.81 111 GLU A C 1
ATOM 882 O O . GLU A 1 111 ? -10.411 7.265 9.447 1.00 91.81 111 GLU A O 1
ATOM 887 N N . TYR A 1 112 ? -10.729 7.024 11.658 1.00 90.00 112 TYR A N 1
ATOM 888 C CA . TYR A 1 112 ? -11.904 6.169 11.519 1.00 90.00 112 TYR A CA 1
ATOM 889 C C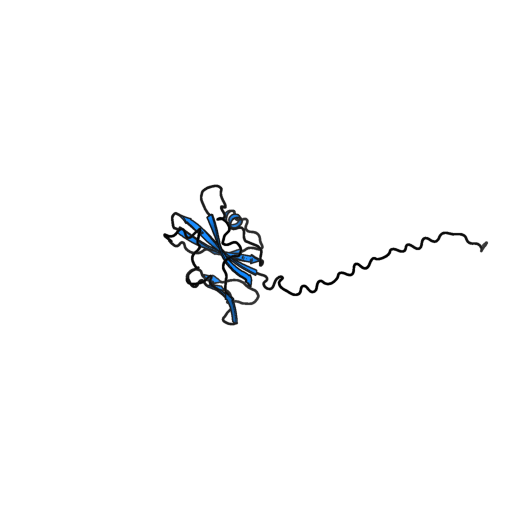 . TYR A 1 112 ? -12.874 6.353 12.686 1.00 90.00 112 TYR A C 1
ATOM 891 O O . TYR A 1 112 ? -12.570 6.035 13.836 1.00 90.00 112 TYR A O 1
ATOM 899 N N . SER A 1 113 ? -14.082 6.819 12.361 1.00 85.69 113 SER A N 1
ATOM 900 C CA . SER A 1 113 ? -15.168 7.020 13.323 1.00 85.69 113 SER A CA 1
ATOM 901 C C . SER A 1 113 ? -14.717 7.854 14.541 1.00 85.69 113 SER A C 1
ATOM 903 O O . SER A 1 113 ? -14.039 8.869 14.392 1.00 85.69 113 SER A O 1
ATOM 905 N N . ASN A 1 114 ? -15.113 7.449 15.746 1.00 82.88 114 ASN A N 1
ATOM 906 C CA . ASN A 1 114 ? -14.759 8.051 17.027 1.00 82.88 114 ASN A CA 1
ATOM 907 C C . ASN A 1 114 ? -13.546 7.389 17.709 1.00 82.88 114 ASN A C 1
ATOM 909 O O . ASN A 1 114 ? -13.325 7.626 18.897 1.00 82.88 114 ASN A O 1
ATOM 913 N N . TYR A 1 115 ? -12.800 6.546 16.994 1.00 85.31 115 TYR A N 1
ATOM 914 C CA . TYR A 1 115 ? -11.581 5.924 17.503 1.00 85.31 115 TYR A CA 1
ATOM 915 C C . TYR A 1 115 ? -10.379 6.848 17.273 1.00 85.31 115 TYR A C 1
ATOM 917 O O . TYR A 1 115 ? -10.228 7.436 16.203 1.00 85.31 115 TYR A O 1
ATOM 925 N N . ASP A 1 116 ? -9.506 6.971 18.271 1.00 86.25 116 ASP A N 1
ATOM 926 C CA . ASP A 1 116 ? -8.329 7.850 18.244 1.00 86.25 116 ASP A CA 1
ATOM 927 C C . ASP A 1 116 ? -7.007 7.104 17.990 1.00 86.25 116 ASP A C 1
ATOM 929 O O . ASP A 1 116 ? -5.967 7.725 17.744 1.00 86.25 116 ASP A O 1
ATOM 933 N N . ASP A 1 117 ? -7.041 5.773 18.019 1.00 93.69 117 ASP A N 1
ATOM 934 C CA . ASP A 1 117 ? -5.867 4.904 17.984 1.00 93.69 117 ASP A CA 1
ATOM 935 C C . ASP A 1 117 ? -5.819 3.961 16.770 1.00 93.69 117 ASP A C 1
ATOM 937 O O . ASP A 1 117 ? -4.978 3.053 16.720 1.00 93.69 117 ASP A O 1
ATOM 941 N N . CYS A 1 118 ? -6.672 4.206 15.769 1.00 96.12 118 CYS A N 1
ATOM 942 C CA . CYS A 1 118 ? -6.705 3.420 14.545 1.00 96.12 118 CYS A CA 1
ATOM 943 C C . CYS A 1 118 ? -5.432 3.589 13.705 1.00 96.12 118 CYS A C 1
ATOM 945 O O . CYS A 1 118 ? -4.870 4.682 13.565 1.00 96.12 118 CYS A O 1
ATOM 947 N N . LYS A 1 119 ? -4.963 2.490 13.115 1.00 97.38 119 LYS A N 1
ATOM 948 C CA . LYS A 1 119 ? -3.706 2.438 12.365 1.00 97.38 119 LYS A CA 1
ATOM 949 C C . LYS A 1 119 ? -3.632 1.245 11.426 1.00 97.38 119 LYS A C 1
ATOM 951 O O . LYS A 1 119 ? -4.214 0.198 11.690 1.00 97.38 119 LYS A O 1
ATOM 956 N N . TYR A 1 120 ? -2.828 1.396 10.383 1.00 97.94 120 TYR A N 1
ATOM 957 C CA . TYR A 1 120 ? -2.295 0.288 9.602 1.00 97.94 120 TYR A CA 1
ATOM 958 C C . TYR A 1 120 ? -0.900 -0.093 10.104 1.00 97.94 120 TYR A C 1
ATOM 960 O O . TYR A 1 120 ? -0.084 0.789 10.399 1.00 97.94 120 TYR A O 1
ATOM 968 N N . ILE A 1 121 ? -0.614 -1.395 10.161 1.00 97.38 121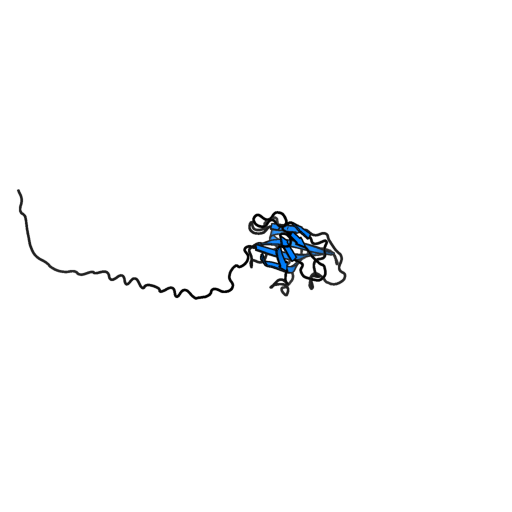 ILE A N 1
ATOM 969 C CA . ILE A 1 121 ? 0.700 -1.935 10.520 1.00 97.38 121 ILE A CA 1
ATOM 970 C C . ILE A 1 121 ? 1.086 -3.055 9.550 1.00 97.38 121 ILE A C 1
ATOM 972 O O . ILE A 1 121 ? 0.434 -4.098 9.531 1.00 97.38 121 ILE A O 1
ATOM 976 N N . GLY A 1 122 ? 2.181 -2.870 8.811 1.00 97.31 122 GLY A N 1
ATOM 977 C CA . GLY A 1 122 ? 2.846 -3.946 8.079 1.00 97.31 122 GLY A CA 1
ATOM 978 C C . GLY A 1 122 ? 3.645 -4.866 9.010 1.00 97.31 122 GLY A C 1
ATOM 979 O O . GLY A 1 122 ? 4.201 -4.433 10.024 1.00 97.31 122 GLY A O 1
ATOM 980 N N . THR A 1 123 ? 3.712 -6.157 8.689 1.00 94.69 123 THR A N 1
ATOM 981 C CA . THR A 1 123 ? 4.409 -7.170 9.506 1.00 94.69 123 THR A CA 1
ATOM 982 C C . THR A 1 123 ? 5.693 -7.685 8.855 1.00 94.69 123 THR A C 1
ATOM 984 O O . THR A 1 123 ? 6.600 -8.122 9.568 1.00 94.69 123 THR A O 1
ATOM 987 N N . GLY A 1 124 ? 5.783 -7.607 7.523 1.00 94.69 124 GLY A N 1
ATOM 988 C CA . GLY A 1 124 ? 6.830 -8.190 6.682 1.00 94.69 124 GLY A CA 1
ATOM 989 C C . GLY A 1 124 ? 6.639 -9.678 6.367 1.00 94.69 124 GLY A C 1
ATOM 990 O O . GLY A 1 124 ? 7.468 -10.247 5.662 1.00 94.69 124 GLY A O 1
ATOM 991 N N . ILE A 1 125 ? 5.583 -10.314 6.885 1.00 96.31 125 ILE A N 1
ATOM 992 C CA . ILE A 1 125 ? 5.293 -11.746 6.676 1.00 96.31 125 ILE A CA 1
ATOM 993 C C . ILE A 1 125 ? 3.870 -12.011 6.163 1.00 96.31 125 ILE A C 1
ATOM 995 O O . ILE A 1 125 ? 3.581 -13.125 5.734 1.00 96.31 125 ILE A O 1
ATOM 999 N N . ASP A 1 126 ? 3.007 -10.996 6.199 1.00 97.19 126 ASP A N 1
ATOM 1000 C CA . ASP A 1 126 ? 1.639 -10.987 5.684 1.00 97.19 126 ASP A CA 1
ATOM 1001 C C . ASP A 1 126 ? 1.273 -9.580 5.159 1.00 97.19 126 ASP A C 1
ATOM 1003 O O . ASP A 1 126 ? 2.095 -8.660 5.147 1.00 97.19 126 ASP A O 1
ATOM 1007 N N . ALA A 1 127 ? 0.033 -9.402 4.705 1.00 97.75 127 ALA A N 1
ATOM 1008 C CA . ALA A 1 127 ? -0.478 -8.147 4.147 1.00 97.75 127 ALA A CA 1
ATOM 1009 C C . ALA A 1 127 ? -0.598 -6.992 5.170 1.00 97.75 127 ALA A C 1
ATOM 1011 O O . ALA A 1 127 ? -0.912 -5.855 4.797 1.00 97.75 127 ALA A O 1
ATOM 1012 N N . GLY A 1 128 ? -0.340 -7.255 6.451 1.00 97.88 128 GLY A N 1
ATOM 1013 C CA . GLY A 1 128 ? -0.542 -6.323 7.547 1.00 97.88 128 GLY A CA 1
ATOM 1014 C C . GLY A 1 128 ? -1.974 -6.310 8.068 1.00 97.88 128 GLY A C 1
ATOM 1015 O O . GLY A 1 128 ? -2.820 -7.123 7.693 1.00 97.88 128 GLY A O 1
ATOM 1016 N N . GLN A 1 129 ? -2.231 -5.373 8.974 1.00 97.75 129 GLN A N 1
ATOM 1017 C CA . GLN A 1 129 ? -3.504 -5.272 9.683 1.00 97.75 129 GLN A CA 1
ATOM 1018 C C . GLN A 1 129 ? -3.946 -3.817 9.819 1.00 97.75 129 GLN A C 1
ATOM 1020 O O . GLN A 1 129 ? -3.132 -2.940 10.129 1.00 97.75 129 GLN A O 1
ATOM 1025 N N . PHE A 1 130 ? -5.249 -3.584 9.679 1.00 97.25 130 PHE A N 1
ATOM 1026 C CA . PHE A 1 130 ? -5.916 -2.403 10.213 1.00 97.25 130 PHE A CA 1
ATOM 1027 C C . PHE A 1 130 ? -6.352 -2.683 11.654 1.00 97.25 130 PHE A C 1
ATOM 1029 O O . PHE A 1 130 ? -6.940 -3.724 11.945 1.00 97.25 130 PHE A O 1
ATOM 1036 N N . ARG A 1 131 ? -6.038 -1.777 12.582 1.00 96.06 131 ARG A N 1
ATOM 1037 C CA . ARG A 1 131 ? -6.292 -1.973 14.013 1.00 96.06 131 ARG A CA 1
ATOM 1038 C C . ARG A 1 131 ? -6.758 -0.694 14.679 1.00 96.06 131 ARG A C 1
ATOM 1040 O O . ARG A 1 131 ? -6.064 0.305 14.542 1.00 96.06 131 ARG A O 1
ATOM 1047 N N . CYS A 1 132 ? -7.822 -0.766 15.472 1.00 94.94 132 CYS A N 1
ATOM 1048 C CA . CYS A 1 132 ? -8.193 0.232 16.477 1.00 94.94 132 CYS A CA 1
ATOM 1049 C C . CYS A 1 132 ? -8.127 -0.452 17.850 1.00 94.94 132 CYS A C 1
ATOM 1051 O O . CYS A 1 132 ? -8.917 -1.348 18.169 1.00 94.94 132 CYS A O 1
ATOM 1053 N N . GLY A 1 133 ? -7.093 -0.120 18.620 1.00 90.94 133 GLY A N 1
ATOM 1054 C CA . GLY A 1 133 ? -6.711 -0.835 19.833 1.00 90.94 133 GLY A CA 1
ATOM 1055 C C . GLY A 1 133 ? -6.464 -2.337 19.629 1.00 90.94 133 GLY A C 1
ATOM 1056 O O . GLY A 1 133 ? -5.955 -2.799 18.601 1.00 90.94 133 GLY A O 1
ATOM 1057 N N . ASP A 1 134 ? -6.822 -3.114 20.651 1.00 89.75 134 ASP A N 1
ATOM 1058 C CA . ASP A 1 134 ? -6.718 -4.580 20.653 1.00 89.75 134 ASP A CA 1
ATOM 1059 C C . ASP A 1 134 ? -8.057 -5.286 20.374 1.00 89.75 134 ASP A C 1
ATOM 1061 O O . ASP A 1 134 ? -8.111 -6.511 20.350 1.00 89.75 134 ASP A O 1
ATOM 1065 N N . HIS A 1 135 ? -9.139 -4.528 20.173 1.00 86.94 135 HIS A N 1
ATOM 1066 C CA . HIS A 1 135 ? -10.503 -5.062 20.081 1.00 86.94 135 HIS A CA 1
ATOM 1067 C C . HIS A 1 135 ? -11.084 -5.026 18.663 1.00 86.94 135 HIS A C 1
ATOM 1069 O O . HIS A 1 135 ? -11.992 -5.799 18.368 1.00 86.94 135 HIS A O 1
ATOM 1075 N N . TYR A 1 136 ? -10.571 -4.157 17.789 1.00 91.81 136 TYR A N 1
ATOM 1076 C CA . TYR A 1 136 ? -10.970 -4.089 16.387 1.00 91.81 136 TYR A CA 1
ATOM 1077 C C . TYR A 1 136 ? -9.735 -4.307 15.520 1.00 91.81 136 TYR A C 1
ATOM 1079 O O . TYR A 1 136 ? -8.905 -3.412 15.370 1.00 91.81 136 TYR A O 1
ATOM 1087 N N . ILE A 1 137 ? -9.571 -5.533 15.025 1.00 94.94 137 ILE A N 1
ATOM 1088 C CA . ILE A 1 137 ? -8.421 -5.967 14.229 1.00 94.94 137 ILE A CA 1
ATOM 1089 C C . ILE A 1 137 ? -8.966 -6.597 12.958 1.00 94.94 137 ILE A C 1
ATOM 1091 O O . ILE A 1 137 ? -9.764 -7.530 13.023 1.00 94.94 137 ILE A O 1
ATOM 1095 N N . ILE A 1 138 ? -8.531 -6.072 11.822 1.00 95.62 138 ILE A N 1
ATOM 1096 C CA . ILE A 1 138 ? -8.888 -6.558 10.498 1.00 95.62 138 ILE A CA 1
ATOM 1097 C C . ILE A 1 138 ? -7.594 -6.905 9.782 1.00 95.62 138 ILE A C 1
ATOM 1099 O O . ILE A 1 138 ? -6.735 -6.044 9.568 1.00 95.62 138 ILE A O 1
ATOM 1103 N N . ASP A 1 139 ? -7.466 -8.178 9.426 1.00 97.25 139 ASP A N 1
ATOM 1104 C CA . ASP A 1 139 ? -6.377 -8.652 8.587 1.00 97.25 139 ASP A CA 1
ATOM 1105 C C . ASP A 1 139 ? -6.580 -8.135 7.165 1.00 97.25 139 ASP A C 1
ATOM 1107 O O . ASP A 1 139 ? -7.664 -8.256 6.587 1.00 97.25 139 ASP A O 1
ATOM 1111 N N . CYS A 1 140 ? -5.533 -7.546 6.600 1.00 97.88 140 CYS A N 1
ATOM 1112 C CA . CYS A 1 140 ? -5.535 -7.197 5.193 1.00 97.88 140 CYS A CA 1
ATOM 1113 C C . CYS A 1 140 ? -5.317 -8.475 4.365 1.00 97.88 140 CYS A C 1
ATOM 1115 O O . CYS A 1 140 ? -4.753 -9.470 4.827 1.00 97.88 140 CYS A O 1
ATOM 1117 N N . ALA A 1 141 ? -5.777 -8.458 3.124 1.00 97.31 141 ALA A N 1
ATOM 1118 C CA . ALA A 1 141 ? -5.666 -9.554 2.181 1.00 97.31 141 ALA A CA 1
ATOM 1119 C C . ALA A 1 141 ? -4.959 -9.082 0.911 1.00 97.31 141 ALA A C 1
ATOM 1121 O O . ALA A 1 141 ? -4.715 -7.892 0.706 1.00 97.31 141 ALA A O 1
ATOM 1122 N N . LYS A 1 142 ? -4.609 -10.036 0.048 1.00 97.50 142 LYS A N 1
ATOM 1123 C CA . LYS A 1 142 ? -4.196 -9.726 -1.321 1.00 97.50 142 LYS A CA 1
ATOM 1124 C C . LYS A 1 142 ? -5.342 -8.990 -2.023 1.00 97.50 142 LYS A C 1
ATOM 1126 O O . LYS A 1 142 ? -6.480 -9.451 -1.963 1.00 97.50 142 LYS A O 1
ATOM 1131 N N . ASP A 1 143 ? -5.017 -7.882 -2.687 1.00 97.25 143 ASP A N 1
ATOM 1132 C CA . ASP A 1 143 ? -6.003 -7.088 -3.421 1.00 97.25 143 ASP A CA 1
ATOM 1133 C C . ASP A 1 143 ? -6.715 -7.966 -4.478 1.00 97.25 143 ASP A C 1
ATOM 1135 O O . ASP A 1 143 ? -6.041 -8.730 -5.178 1.00 97.25 143 ASP A O 1
ATOM 1139 N N . PRO A 1 144 ? -8.051 -7.894 -4.637 1.00 95.06 144 PRO A N 1
ATOM 1140 C CA . PRO A 1 144 ? -8.769 -8.673 -5.652 1.00 95.06 144 PRO A CA 1
ATOM 1141 C C . PRO A 1 144 ? -8.268 -8.452 -7.085 1.00 95.06 144 PRO A C 1
ATOM 1143 O O . PRO A 1 144 ? -8.458 -9.306 -7.948 1.00 95.06 144 PRO A O 1
ATOM 1146 N N . ARG A 1 145 ? -7.631 -7.306 -7.335 1.00 94.81 145 ARG A N 1
ATOM 1147 C CA . ARG A 1 145 ? -7.030 -6.896 -8.604 1.00 94.81 145 ARG A CA 1
ATOM 1148 C C . ARG A 1 145 ? -5.504 -7.004 -8.588 1.00 94.81 145 ARG A C 1
ATOM 1150 O O . ARG A 1 145 ? -4.834 -6.357 -9.386 1.00 94.81 145 ARG A O 1
ATOM 1157 N N . TYR A 1 146 ? -4.937 -7.800 -7.681 1.00 95.69 146 TYR A N 1
ATOM 1158 C CA . TYR A 1 146 ? -3.491 -8.010 -7.597 1.00 95.69 146 TYR A CA 1
ATOM 1159 C C . TYR A 1 146 ? -2.905 -8.517 -8.913 1.00 95.69 146 TYR A C 1
ATOM 1161 O O . TYR A 1 146 ? -1.862 -8.042 -9.319 1.00 95.69 146 TYR A O 1
ATOM 1169 N N . ASP A 1 147 ? -3.559 -9.462 -9.590 1.00 94.50 147 ASP A N 1
ATOM 1170 C CA . ASP A 1 147 ? -3.015 -10.058 -10.820 1.00 94.50 147 ASP A CA 1
ATOM 1171 C C . ASP A 1 147 ? -3.256 -9.186 -12.077 1.00 94.50 147 ASP A C 1
ATOM 1173 O O . ASP A 1 147 ? -2.964 -9.612 -13.198 1.00 94.50 147 ASP A O 1
ATOM 1177 N N . GLU A 1 148 ? -3.805 -7.973 -11.923 1.00 94.50 148 GLU A N 1
ATOM 1178 C CA . GLU A 1 148 ? -3.914 -7.003 -13.017 1.00 94.50 148 GLU A CA 1
ATOM 1179 C C . GLU A 1 148 ? -2.547 -6.396 -13.366 1.00 94.50 148 GLU A C 1
ATOM 1181 O O . GLU A 1 148 ? -1.613 -6.365 -12.567 1.00 94.50 148 GLU A O 1
ATOM 1186 N N . ALA A 1 149 ? -2.422 -5.879 -14.588 1.00 92.12 149 ALA A N 1
ATOM 1187 C CA . ALA A 1 149 ? -1.193 -5.231 -15.024 1.00 92.12 149 ALA A CA 1
ATOM 1188 C C . ALA A 1 149 ? -0.879 -3.970 -14.198 1.00 92.12 149 ALA A C 1
ATOM 1190 O O . ALA A 1 149 ? -1.774 -3.266 -13.728 1.00 92.12 149 ALA A O 1
ATOM 1191 N N . THR A 1 150 ? 0.410 -3.631 -14.105 1.00 93.31 150 THR A N 1
ATOM 1192 C CA . THR A 1 150 ? 0.863 -2.376 -13.491 1.00 93.31 150 THR A CA 1
ATOM 1193 C C . THR A 1 150 ? 0.174 -1.162 -14.114 1.00 93.31 150 THR A C 1
ATOM 1195 O O . THR A 1 150 ? 0.142 -1.024 -15.340 1.00 93.31 150 THR A O 1
ATOM 1198 N N . ILE A 1 151 ? -0.282 -0.248 -13.266 1.00 92.44 151 ILE A N 1
ATOM 1199 C CA . ILE A 1 151 ? -0.887 1.028 -13.636 1.00 92.44 151 ILE A CA 1
ATOM 1200 C C . ILE A 1 151 ? 0.236 2.002 -13.998 1.00 92.44 151 ILE A C 1
ATOM 1202 O O . ILE A 1 151 ? 1.198 2.163 -13.241 1.00 92.44 151 ILE A O 1
ATOM 1206 N N . LYS A 1 152 ? 0.123 2.648 -15.158 1.00 89.81 152 LYS A N 1
ATOM 1207 C CA . LYS A 1 152 ? 1.045 3.690 -15.620 1.00 89.81 152 LYS A CA 1
ATOM 1208 C C . LYS A 1 152 ? 0.281 5.005 -15.683 1.00 89.81 152 LYS A C 1
ATOM 1210 O O . LYS A 1 152 ? -0.753 5.049 -16.339 1.00 89.81 152 LYS A O 1
ATOM 1215 N N . CYS A 1 153 ? 0.788 6.028 -15.004 1.00 85.44 153 CYS A N 1
ATOM 1216 C CA . CYS A 1 153 ? 0.125 7.333 -14.953 1.00 85.44 153 CYS A CA 1
ATOM 1217 C C . CYS A 1 153 ? 0.538 8.264 -16.087 1.00 85.44 153 CYS A C 1
ATOM 1219 O O . CYS A 1 153 ? -0.286 9.023 -16.575 1.00 85.44 153 CYS A O 1
ATOM 1221 N N . ASP A 1 154 ? 1.778 8.127 -16.551 1.00 81.25 154 ASP A N 1
ATOM 1222 C CA . ASP A 1 154 ? 2.295 8.800 -17.736 1.00 81.25 154 ASP A CA 1
ATOM 1223 C C . ASP A 1 154 ? 2.791 7.767 -18.745 1.00 81.25 154 ASP A C 1
ATOM 1225 O O . ASP A 1 154 ? 3.186 6.652 -18.374 1.00 81.25 154 ASP A O 1
ATOM 1229 N N . ASP A 1 155 ? 2.810 8.165 -20.019 1.00 70.06 155 ASP A N 1
ATOM 1230 C CA . ASP A 1 155 ? 2.985 7.250 -21.146 1.00 70.06 155 ASP A CA 1
ATOM 1231 C C . ASP A 1 155 ? 4.266 6.401 -21.079 1.00 70.06 155 ASP A C 1
ATOM 1233 O O . ASP A 1 155 ? 4.226 5.274 -21.563 1.00 70.06 155 ASP A O 1
ATOM 1237 N N . ASP A 1 156 ? 5.373 6.839 -20.447 1.00 63.03 156 ASP A N 1
ATOM 1238 C CA . ASP A 1 156 ? 6.632 6.077 -20.588 1.00 63.03 156 ASP A CA 1
ATOM 1239 C C . ASP A 1 156 ? 7.710 6.150 -19.491 1.00 63.03 156 ASP A C 1
ATOM 1241 O O . ASP A 1 156 ? 8.808 5.625 -19.688 1.00 63.03 156 ASP A O 1
ATOM 1245 N N . GLN A 1 157 ? 7.469 6.741 -18.319 1.00 66.62 157 GLN A N 1
ATOM 1246 C CA . GLN A 1 157 ? 8.550 6.888 -17.328 1.00 66.62 157 GLN A CA 1
ATOM 1247 C C . GLN A 1 157 ? 8.155 6.315 -15.968 1.00 66.62 157 GLN A C 1
ATOM 1249 O O . GLN A 1 157 ? 8.368 5.129 -15.716 1.00 66.62 157 GLN A O 1
ATOM 1254 N N . LEU A 1 158 ? 7.590 7.138 -15.097 1.00 74.62 158 LEU A N 1
ATOM 1255 C CA . LEU A 1 158 ? 7.235 6.861 -13.710 1.00 74.62 158 LEU A CA 1
ATOM 1256 C C . LEU A 1 158 ? 6.259 7.971 -13.272 1.00 74.62 158 LEU A C 1
ATOM 1258 O O . LEU A 1 158 ? 6.332 9.053 -13.847 1.00 74.62 158 LEU A O 1
ATOM 1262 N N . PRO A 1 159 ? 5.422 7.757 -12.244 1.00 82.38 159 PRO A N 1
ATOM 1263 C CA . PRO A 1 159 ? 5.329 6.551 -11.424 1.00 82.38 159 PRO A CA 1
ATOM 1264 C C . PRO A 1 159 ? 4.552 5.410 -12.101 1.00 82.38 159 PRO A C 1
ATOM 1266 O O . PRO A 1 159 ? 3.580 5.614 -12.827 1.00 82.38 159 PRO A O 1
ATOM 1269 N N . LYS A 1 160 ? 4.994 4.177 -11.826 1.00 90.06 160 LYS A N 1
ATOM 1270 C CA . LYS A 1 160 ? 4.238 2.945 -12.100 1.00 90.06 160 LYS A CA 1
ATOM 1271 C C . LYS A 1 160 ? 3.753 2.387 -10.781 1.00 90.06 160 LYS A C 1
ATOM 1273 O O . LYS A 1 160 ? 4.528 2.397 -9.824 1.00 90.06 160 LYS A O 1
ATOM 1278 N N . PHE A 1 161 ? 2.530 1.883 -10.741 1.00 94.12 161 PHE A N 1
ATOM 1279 C CA . PHE A 1 161 ? 1.934 1.305 -9.544 1.00 94.12 161 PHE A CA 1
ATOM 1280 C C . PHE A 1 161 ? 1.494 -0.134 -9.780 1.00 94.12 161 PHE A C 1
ATOM 1282 O O . PHE A 1 161 ? 1.089 -0.499 -10.879 1.00 94.12 161 PHE A O 1
ATOM 1289 N N . HIS A 1 162 ? 1.520 -0.938 -8.728 1.00 96.25 162 HIS A N 1
ATOM 1290 C CA . HIS A 1 162 ? 0.911 -2.258 -8.697 1.00 96.25 162 HIS A CA 1
ATOM 1291 C C . HIS A 1 162 ? 0.076 -2.393 -7.432 1.00 96.25 162 HIS A C 1
ATOM 1293 O O . HIS A 1 162 ? 0.485 -1.954 -6.353 1.00 96.25 162 HIS A O 1
ATOM 1299 N N . ARG A 1 163 ? -1.098 -3.007 -7.556 1.00 97.44 163 ARG A N 1
ATOM 1300 C CA . ARG A 1 163 ? -1.978 -3.280 -6.418 1.00 97.44 163 ARG A CA 1
ATOM 1301 C C . ARG A 1 163 ? -1.392 -4.424 -5.603 1.00 97.44 163 ARG A C 1
ATOM 1303 O O . ARG A 1 163 ? -1.080 -5.473 -6.154 1.00 97.44 163 ARG A O 1
ATOM 1310 N N . GLY A 1 164 ? -1.166 -4.204 -4.314 1.00 97.56 164 GLY A N 1
ATOM 1311 C CA . GLY A 1 164 ? -0.594 -5.211 -3.424 1.00 97.56 164 GLY A CA 1
ATOM 1312 C C . GLY A 1 164 ? -1.662 -5.829 -2.534 1.00 97.56 164 GLY A C 1
ATOM 1313 O O . GLY A 1 164 ? -1.993 -7.008 -2.640 1.00 97.56 164 GLY A O 1
ATOM 1314 N N . TYR A 1 165 ? -2.204 -5.023 -1.632 1.00 98.38 165 TYR A N 1
ATOM 1315 C CA . TYR A 1 165 ? -3.041 -5.528 -0.550 1.00 98.38 165 TYR A CA 1
ATOM 1316 C C . TYR A 1 165 ? -4.180 -4.568 -0.249 1.00 98.38 165 TYR A C 1
ATOM 1318 O O . TYR A 1 165 ? -4.069 -3.369 -0.507 1.00 98.38 165 TYR A O 1
ATOM 1326 N N . ASN A 1 166 ? -5.253 -5.081 0.337 1.00 97.69 166 ASN A N 1
ATOM 1327 C CA . ASN A 1 166 ? -6.353 -4.266 0.821 1.00 97.69 166 ASN A CA 1
ATOM 1328 C C . ASN A 1 166 ? -6.920 -4.795 2.141 1.00 97.69 166 ASN A C 1
ATOM 1330 O O . ASN A 1 166 ? -6.776 -5.964 2.480 1.00 97.69 166 ASN A O 1
ATOM 1334 N N . CYS A 1 167 ? -7.587 -3.929 2.889 1.00 96.06 167 CYS A N 1
ATOM 1335 C CA . CYS A 1 167 ? -8.404 -4.306 4.041 1.00 96.06 167 CYS A CA 1
ATOM 1336 C C . CYS A 1 167 ? -9.679 -3.471 4.004 1.00 96.06 167 CYS A C 1
ATOM 1338 O O . CYS A 1 167 ? -9.615 -2.265 3.779 1.00 96.06 167 CYS A O 1
ATOM 1340 N N . GLU A 1 168 ? -10.820 -4.109 4.234 1.00 94.88 168 GLU A N 1
ATOM 1341 C CA . GLU A 1 168 ? -12.142 -3.479 4.264 1.00 94.88 168 GLU A CA 1
ATOM 1342 C C . GLU A 1 168 ? -12.567 -3.323 5.734 1.00 94.88 168 GLU A C 1
ATOM 1344 O O . GLU A 1 168 ? -12.500 -4.312 6.465 1.00 94.88 168 GLU A O 1
ATOM 1349 N N . PHE A 1 169 ? -12.940 -2.115 6.184 1.00 90.56 169 PHE A N 1
ATOM 1350 C CA . PHE A 1 169 ? -13.227 -1.795 7.596 1.00 90.56 169 PHE A CA 1
ATOM 1351 C C . PHE A 1 169 ? -14.301 -0.718 7.847 1.00 90.56 169 PHE A C 1
ATOM 1353 O O . PHE A 1 169 ? -14.623 0.092 6.947 1.00 90.56 169 PHE A O 1
#

Foldseek 3Di:
DDDDYDDDDDDDDDPPPPPPPPPPPPPPPPPDDDPPFQKKWWWKWKDPDDQKIWIWIKIFGPPDDFDVLCVVVVNGDPRIDGQDTADIDGDPPPCQLPPFFDPQSPKGADDDDPQPQWMWGTHRPANTWTDRPPPDIWGKHFDPCQNPDWDDNDDDDDTIIGTGIMTGD

pLDDT: mean 81.28, std 20.13, range [37.31, 98.38]